Protein AF-A0A7Y4QSZ1-F1 (afdb_monomer)

Solvent-accessible surface area (backbone atoms only — not comparable to full-atom values): 4322 Å² total; per-residue (Å²): 133,82,52,36,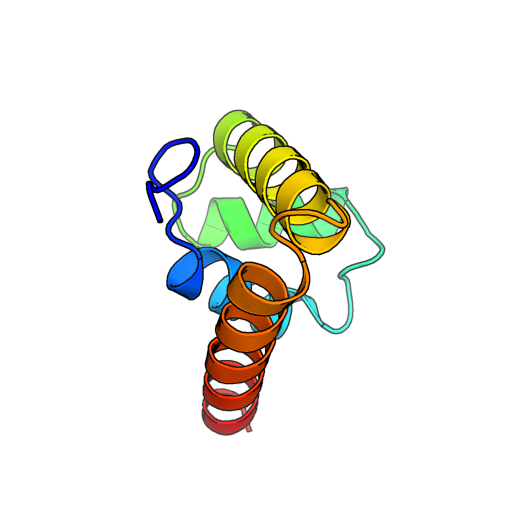79,81,43,34,64,56,59,48,17,36,52,51,40,78,23,60,94,37,65,88,38,66,70,57,43,42,50,55,40,41,76,71,75,37,55,60,69,38,49,53,52,24,53,53,54,50,50,51,38,40,69,31,87,91,40,16,75,63,46,38,53,52,31,53,54,35,22,54,55,35,46,66,69,78,106

Secondary structure (DSSP, 8-state):
---BTTB-HHHHHHHHHHTGGGTT-HHHHHHHHHHTT--HHHHHHHHHHHHHHHH-TTTHHHHHHHHHHHHHHHHHH--

Radius of gyration: 11.87 Å; Cα contacts (8 Å, |Δi|>4): 77; chains: 1; bounding box: 28×29×24 Å

Nearest PDB structures (foldseek):
  5npp-assembly1_D  TM=3.866E-01  e=5.398E+00  Staphylococcus aureus subsp. aureus N315

Foldseek 3Di:
DDQQLPHDLLNLLLLCLVCVVPNVPLVVSQVSCVVVVHHSVSNVRRVVVLVCQCPPPVRVVPSVVSSVVSNVVNNVVVD

pLDDT: mean 90.04, std 6.24, range [56.59, 95.44]

Sequence (79 aa):
MKPINGISIKRYAELCADMDDVIHDKHACIKIAASSGIAKADWEAAHSGWQEKITDPSDMGRTASKFVAHWKDALNKCR

Structure (mmCIF, N/CA/C/O backbone):
data_AF-A0A7Y4QSZ1-F1
#
_entry.id   AF-A0A7Y4QSZ1-F1
#
loop_
_atom_site.group_PDB
_atom_site.id
_atom_site.type_symbol
_atom_site.label_atom_id
_atom_site.label_alt_id
_atom_site.label_comp_id
_atom_site.label_asym_id
_atom_site.label_entity_id
_atom_site.label_seq_id
_atom_site.pdbx_PDB_ins_code
_atom_site.Cartn_x
_atom_site.Cartn_y
_atom_site.Cartn_z
_atom_site.occupancy
_atom_site.B_iso_or_equiv
_atom_site.auth_seq_id
_atom_site.auth_comp_id
_atom_site.auth_asym_id
_atom_site.auth_atom_id
_atom_site.pdbx_PDB_model_num
ATOM 1 N N . MET A 1 1 ? 12.321 8.528 2.098 1.00 82.62 1 MET A N 1
ATOM 2 C CA . MET A 1 1 ? 11.127 8.712 1.248 1.00 82.62 1 MET A CA 1
ATOM 3 C C . MET A 1 1 ? 10.019 9.185 2.156 1.00 82.62 1 MET A C 1
ATOM 5 O O . MET A 1 1 ? 9.909 8.645 3.252 1.00 82.62 1 MET A O 1
ATOM 9 N N . LYS A 1 2 ? 9.284 10.223 1.761 1.00 87.62 2 LYS A N 1
ATOM 10 C CA . LYS A 1 2 ? 8.179 10.735 2.575 1.00 87.62 2 LYS A CA 1
ATOM 11 C C . LYS A 1 2 ? 6.986 9.767 2.474 1.00 87.62 2 LYS A C 1
ATOM 13 O O . LYS A 1 2 ? 6.783 9.231 1.386 1.00 87.62 2 LYS A O 1
ATOM 18 N N . PRO A 1 3 ? 6.252 9.505 3.569 1.00 91.12 3 PRO A N 1
ATOM 19 C CA . PRO A 1 3 ? 4.975 8.798 3.507 1.00 91.12 3 PRO A CA 1
ATOM 20 C C . PRO A 1 3 ? 3.991 9.531 2.590 1.00 91.12 3 PRO A C 1
ATOM 22 O O . PRO A 1 3 ? 4.009 10.762 2.541 1.00 91.12 3 PRO A O 1
ATOM 25 N N . ILE A 1 4 ? 3.130 8.785 1.905 1.00 93.06 4 ILE A N 1
ATOM 26 C CA . ILE A 1 4 ? 2.049 9.333 1.075 1.00 93.06 4 ILE A CA 1
ATOM 27 C C . ILE A 1 4 ? 0.755 9.134 1.862 1.00 93.06 4 ILE A C 1
ATOM 29 O O . ILE A 1 4 ? 0.457 8.006 2.241 1.00 93.06 4 ILE A O 1
ATOM 33 N N . ASN A 1 5 ? 0.060 10.222 2.207 1.00 90.88 5 ASN A N 1
ATOM 34 C CA . ASN A 1 5 ? -1.097 10.216 3.119 1.00 90.88 5 ASN A CA 1
ATOM 35 C C . ASN A 1 5 ? -0.867 9.395 4.404 1.00 90.88 5 ASN A C 1
ATOM 37 O O . ASN A 1 5 ? -1.689 8.589 4.820 1.00 90.88 5 ASN A O 1
ATOM 41 N N . GLY A 1 6 ? 0.311 9.556 5.017 1.00 89.62 6 GLY A N 1
ATOM 42 C CA . GLY A 1 6 ? 0.687 8.835 6.240 1.00 89.62 6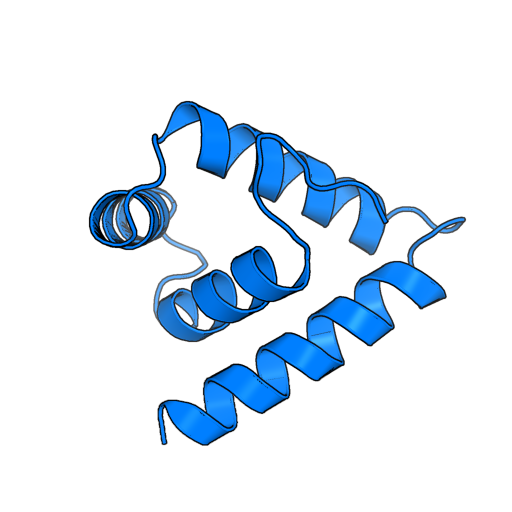 GLY A CA 1
ATOM 43 C C . GLY A 1 6 ? 1.134 7.382 6.028 1.00 89.62 6 GLY A C 1
ATOM 44 O O . GLY A 1 6 ? 1.677 6.772 6.949 1.00 89.62 6 GLY A O 1
ATOM 45 N N . ILE A 1 7 ? 1.017 6.837 4.815 1.00 94.06 7 ILE A N 1
ATOM 46 C CA . ILE A 1 7 ? 1.409 5.463 4.494 1.00 94.06 7 ILE A CA 1
ATOM 47 C C . ILE A 1 7 ? 2.863 5.451 4.023 1.00 94.06 7 ILE A C 1
ATOM 49 O O . ILE A 1 7 ? 3.220 5.932 2.944 1.00 94.06 7 ILE A O 1
ATOM 53 N N . SER A 1 8 ? 3.736 4.907 4.870 1.00 95.06 8 SER A N 1
ATOM 54 C CA . SER A 1 8 ? 5.141 4.677 4.526 1.00 95.06 8 SER A CA 1
ATOM 55 C C . SER A 1 8 ? 5.290 3.550 3.498 1.00 95.06 8 SER A C 1
ATOM 57 O O . SER A 1 8 ? 4.431 2.678 3.405 1.00 95.06 8 SER A O 1
ATOM 59 N N . ILE A 1 9 ? 6.420 3.508 2.782 1.00 94.00 9 ILE A N 1
ATOM 60 C CA . ILE A 1 9 ? 6.701 2.427 1.818 1.00 94.00 9 ILE A CA 1
ATOM 61 C C . ILE A 1 9 ? 6.686 1.039 2.472 1.00 94.00 9 ILE A C 1
ATOM 63 O O . ILE A 1 9 ? 6.251 0.075 1.856 1.00 94.00 9 ILE A O 1
ATOM 67 N N . LYS A 1 10 ? 7.115 0.944 3.738 1.00 94.38 10 LYS A N 1
ATOM 68 C CA . LYS A 1 10 ? 7.061 -0.297 4.514 1.00 94.38 10 LYS A CA 1
ATOM 69 C C . LYS A 1 10 ? 5.612 -0.726 4.738 1.00 94.38 10 LYS A C 1
ATOM 71 O O . LYS A 1 10 ? 5.268 -1.856 4.429 1.00 94.38 10 LYS A O 1
ATOM 76 N N . ARG A 1 11 ? 4.765 0.191 5.219 1.00 93.94 11 ARG A N 1
ATOM 77 C CA . ARG A 1 11 ? 3.349 -0.099 5.483 1.00 93.94 11 ARG A CA 1
ATOM 78 C C . ARG A 1 11 ? 2.588 -0.442 4.204 1.00 93.94 11 ARG A C 1
ATOM 80 O O . ARG A 1 11 ? 1.759 -1.337 4.209 1.00 93.94 11 ARG A O 1
ATOM 87 N N . TYR A 1 12 ? 2.902 0.251 3.114 1.00 94.81 12 TYR A N 1
ATOM 88 C CA . TYR A 1 12 ? 2.377 -0.062 1.792 1.00 94.81 12 TYR A CA 1
ATOM 89 C C . TYR A 1 12 ? 2.763 -1.481 1.347 1.00 94.81 12 TYR A C 1
ATOM 91 O O . TYR A 1 12 ? 1.903 -2.240 0.923 1.00 94.81 12 TYR A O 1
ATOM 99 N N . ALA A 1 13 ? 4.033 -1.863 1.501 1.00 94.56 13 ALA A N 1
ATOM 100 C CA . ALA A 1 13 ? 4.510 -3.195 1.145 1.00 94.56 13 ALA A CA 1
ATOM 101 C C . ALA A 1 13 ? 3.900 -4.315 2.007 1.00 94.56 13 ALA A C 1
ATOM 103 O O . ALA A 1 13 ? 3.582 -5.369 1.470 1.00 94.56 13 ALA A O 1
ATOM 104 N N . GLU A 1 14 ? 3.702 -4.078 3.308 1.00 93.19 14 GLU A N 1
ATOM 105 C CA . GLU A 1 14 ? 2.9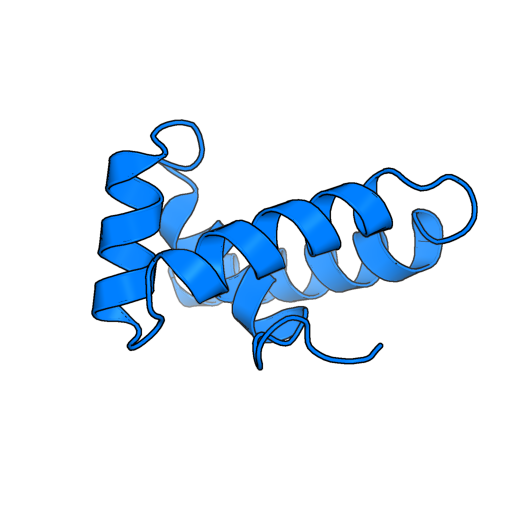75 -4.995 4.202 1.00 93.19 14 GLU A CA 1
ATOM 106 C C . GLU A 1 14 ? 1.540 -5.222 3.711 1.00 93.19 14 GLU A C 1
ATOM 108 O O . GLU A 1 14 ? 1.127 -6.357 3.518 1.00 93.19 14 GLU A O 1
ATOM 113 N N . LEU A 1 15 ? 0.813 -4.142 3.408 1.00 93.19 15 LEU A N 1
ATOM 114 C CA . LEU A 1 15 ? -0.549 -4.229 2.875 1.00 93.19 15 LEU A CA 1
ATOM 115 C C . LEU A 1 15 ? -0.594 -4.959 1.532 1.00 93.19 15 LEU A C 1
ATOM 117 O O . LEU A 1 15 ? -1.474 -5.780 1.321 1.00 93.19 15 LEU A O 1
ATOM 121 N N . CYS A 1 16 ? 0.356 -4.696 0.632 1.00 92.69 16 CYS A N 1
ATOM 122 C CA . CYS A 1 16 ? 0.447 -5.418 -0.635 1.00 92.69 16 CYS A CA 1
ATOM 123 C C . CYS A 1 16 ? 0.754 -6.910 -0.454 1.00 92.69 16 CYS A C 1
ATOM 125 O O . CYS A 1 16 ? 0.333 -7.696 -1.292 1.00 92.69 16 CYS A O 1
ATOM 127 N N . ALA A 1 17 ? 1.477 -7.301 0.600 1.00 93.06 17 ALA A N 1
ATOM 128 C CA . ALA A 1 17 ? 1.699 -8.708 0.927 1.00 93.06 17 ALA A CA 1
ATOM 129 C C . ALA A 1 17 ? 0.414 -9.364 1.451 1.00 93.06 17 ALA A C 1
ATOM 131 O O . ALA A 1 17 ? 0.068 -10.454 1.010 1.00 93.06 17 ALA A O 1
ATOM 132 N N . ASP A 1 18 ? -0.337 -8.674 2.312 1.00 90.25 18 ASP A N 1
ATOM 133 C CA . ASP A 1 18 ? -1.644 -9.150 2.794 1.00 90.25 18 ASP A CA 1
ATOM 134 C C . ASP A 1 18 ? -2.692 -9.216 1.669 1.00 90.25 18 ASP A C 1
ATOM 136 O O . ASP A 1 18 ? -3.654 -9.979 1.736 1.00 90.25 18 ASP A O 1
ATOM 140 N N . MET A 1 19 ? -2.515 -8.398 0.631 1.00 92.44 19 MET A N 1
ATOM 141 C CA . MET A 1 19 ? -3.375 -8.340 -0.547 1.00 92.44 19 MET A CA 1
ATOM 142 C C . MET A 1 19 ? -2.900 -9.245 -1.688 1.00 92.44 19 MET A C 1
ATOM 144 O O . MET A 1 19 ? -3.526 -9.184 -2.735 1.00 92.44 19 MET A O 1
ATOM 148 N N . ASP A 1 20 ? -1.840 -10.048 -1.553 1.00 88.44 20 ASP A N 1
ATOM 149 C CA . ASP A 1 20 ? -1.202 -10.743 -2.692 1.00 88.44 20 ASP A CA 1
ATOM 150 C C . ASP A 1 20 ? -2.202 -11.545 -3.553 1.00 88.44 20 ASP A C 1
ATOM 152 O O . ASP A 1 20 ? -2.240 -11.401 -4.777 1.00 88.44 20 ASP A O 1
ATOM 156 N N . ASP A 1 21 ? -3.124 -12.266 -2.905 1.00 87.12 21 ASP A N 1
ATOM 157 C CA . ASP A 1 21 ? -4.171 -13.057 -3.569 1.00 87.12 21 ASP A CA 1
ATOM 158 C C . ASP A 1 21 ? -5.270 -12.211 -4.236 1.00 87.12 21 ASP A C 1
ATOM 160 O O . ASP A 1 21 ? -5.963 -12.667 -5.147 1.00 87.12 21 ASP A O 1
ATOM 164 N N . VAL A 1 22 ? -5.456 -10.970 -3.784 1.00 90.81 22 VAL A N 1
ATOM 165 C CA . VAL A 1 22 ? -6.573 -10.090 -4.166 1.00 90.81 22 VAL A CA 1
ATOM 166 C C . VAL A 1 22 ? -6.112 -8.732 -4.691 1.00 90.81 22 VAL A C 1
ATOM 168 O O . VAL A 1 22 ? -6.923 -7.823 -4.830 1.00 90.81 22 VAL A O 1
ATOM 171 N N . ILE A 1 23 ? -4.830 -8.579 -5.028 1.00 84.69 23 ILE A N 1
ATOM 172 C CA . ILE A 1 23 ? -4.215 -7.291 -5.386 1.00 84.69 23 ILE A CA 1
ATOM 173 C C . ILE A 1 23 ? -4.870 -6.664 -6.629 1.00 84.69 23 ILE A C 1
ATOM 175 O O . ILE A 1 23 ? -4.871 -5.447 -6.808 1.00 84.69 23 ILE A O 1
ATOM 179 N N . HIS A 1 24 ? -5.466 -7.509 -7.473 1.00 83.88 24 HIS A N 1
ATOM 180 C CA . HIS A 1 24 ? -6.219 -7.142 -8.668 1.00 83.88 24 HIS A CA 1
ATOM 181 C C . HIS A 1 24 ? -7.674 -6.727 -8.372 1.00 83.88 24 HIS A C 1
ATOM 183 O O . HIS A 1 24 ? -8.302 -6.067 -9.201 1.00 83.88 24 HIS A O 1
ATOM 189 N N . ASP A 1 25 ? -8.216 -7.069 -7.200 1.00 90.56 25 ASP A N 1
ATOM 190 C CA . ASP A 1 25 ? -9.538 -6.647 -6.740 1.00 90.56 25 ASP A CA 1
ATOM 191 C C . ASP A 1 25 ? -9.422 -5.388 -5.874 1.00 90.56 25 ASP A C 1
ATOM 193 O O . ASP A 1 25 ? -9.166 -5.409 -4.666 1.00 90.56 25 ASP A O 1
ATOM 197 N N . LYS A 1 26 ? -9.704 -4.247 -6.505 1.00 88.38 26 LYS A N 1
ATOM 198 C CA . LYS A 1 26 ? -9.693 -2.941 -5.844 1.00 88.38 26 LYS A CA 1
ATOM 199 C C . LYS A 1 26 ? -10.611 -2.889 -4.614 1.00 88.38 26 LYS A C 1
ATOM 201 O O . LYS A 1 26 ? -10.259 -2.240 -3.627 1.00 88.38 26 LYS A O 1
ATOM 206 N N . HIS A 1 27 ? -11.781 -3.529 -4.645 1.00 90.88 27 HIS A N 1
ATOM 207 C CA . HIS A 1 27 ? -12.698 -3.525 -3.506 1.00 90.88 27 HIS A CA 1
ATOM 208 C C . HIS A 1 27 ? -12.166 -4.368 -2.346 1.00 90.88 27 HIS A C 1
ATOM 210 O O . HIS A 1 27 ? -12.307 -3.951 -1.193 1.00 90.88 27 HIS A O 1
ATOM 216 N N . ALA A 1 28 ? -11.536 -5.509 -2.628 1.00 91.88 28 ALA A N 1
ATOM 217 C CA . ALA A 1 28 ? -10.881 -6.325 -1.609 1.00 91.88 28 ALA A CA 1
ATOM 218 C C . ALA A 1 28 ? -9.699 -5.583 -0.963 1.00 91.88 28 ALA A C 1
ATOM 220 O O . ALA A 1 28 ? -9.635 -5.495 0.265 1.00 91.88 28 ALA A O 1
ATOM 221 N N . CYS A 1 29 ? -8.844 -4.938 -1.763 1.00 91.94 29 CYS A N 1
ATOM 222 C CA . CYS A 1 29 ? -7.735 -4.117 -1.268 1.00 91.94 29 CYS A CA 1
ATOM 223 C C . CYS A 1 29 ? -8.215 -2.983 -0.351 1.00 91.94 29 CYS A C 1
ATOM 225 O O . CYS A 1 29 ? -7.671 -2.777 0.732 1.00 91.94 29 CYS A O 1
ATOM 227 N N . ILE A 1 30 ? -9.282 -2.272 -0.734 1.00 92.94 30 ILE A N 1
ATOM 228 C CA . ILE A 1 30 ? -9.860 -1.214 0.110 1.00 92.94 30 ILE A CA 1
ATOM 229 C C . ILE A 1 30 ? -10.364 -1.784 1.441 1.00 92.94 30 ILE A C 1
ATOM 231 O O . ILE A 1 30 ? -10.169 -1.152 2.478 1.00 92.94 30 ILE A O 1
ATOM 235 N N . LYS A 1 31 ? -10.996 -2.965 1.437 1.00 93.19 31 LYS A N 1
ATOM 236 C CA . LYS A 1 31 ? -11.457 -3.616 2.672 1.00 93.19 31 LYS A CA 1
ATOM 237 C C . LYS A 1 31 ? -10.288 -3.981 3.588 1.00 93.19 31 LYS A C 1
ATOM 239 O O . LYS A 1 31 ? -10.353 -3.668 4.770 1.00 93.19 31 LYS A O 1
ATOM 244 N N . ILE A 1 32 ? -9.217 -4.568 3.052 1.00 92.00 32 ILE A N 1
ATOM 245 C CA . ILE A 1 32 ? -8.017 -4.934 3.827 1.00 92.00 32 ILE A CA 1
ATOM 246 C C . ILE A 1 32 ? -7.333 -3.683 4.403 1.00 92.00 32 ILE A C 1
ATOM 248 O O . ILE A 1 32 ? -6.984 -3.648 5.586 1.00 92.00 32 ILE A O 1
ATOM 252 N N . ALA A 1 33 ? -7.207 -2.619 3.605 1.00 92.75 33 ALA A N 1
ATOM 253 C CA . ALA A 1 33 ? -6.686 -1.337 4.073 1.00 92.75 33 ALA A CA 1
ATOM 254 C C . ALA A 1 33 ? -7.559 -0.745 5.196 1.00 92.75 33 ALA A C 1
ATOM 256 O O . ALA A 1 33 ? -7.033 -0.329 6.230 1.00 92.75 33 ALA A O 1
ATOM 257 N N . ALA A 1 34 ? -8.887 -0.781 5.046 1.00 93.31 34 ALA A N 1
ATOM 258 C CA . ALA A 1 34 ? -9.823 -0.322 6.070 1.00 93.31 34 ALA A CA 1
ATOM 259 C C . ALA A 1 34 ? -9.721 -1.139 7.368 1.00 93.31 34 ALA A C 1
ATOM 261 O O . ALA A 1 34 ? -9.681 -0.554 8.450 1.00 93.31 34 ALA A O 1
ATOM 262 N N . SER A 1 35 ? -9.588 -2.466 7.279 1.00 92.38 35 SER A N 1
ATOM 263 C CA . SER A 1 35 ? -9.323 -3.338 8.435 1.00 92.38 35 SER A CA 1
ATOM 264 C C . SER A 1 35 ? -8.001 -3.009 9.136 1.00 92.38 35 SER A C 1
ATOM 266 O O . SER A 1 35 ? -7.871 -3.220 10.337 1.00 92.38 35 SER A O 1
ATOM 268 N N . SER A 1 36 ? -7.045 -2.433 8.406 1.00 88.75 36 SER A N 1
ATOM 269 C CA . SER A 1 36 ? -5.769 -1.931 8.926 1.00 88.75 36 SER A CA 1
ATOM 270 C C . SER A 1 36 ? -5.818 -0.482 9.435 1.00 88.75 36 SER A C 1
ATOM 272 O O . SER A 1 36 ? -4.766 0.077 9.758 1.00 88.75 36 SER A O 1
ATOM 274 N N . GLY A 1 37 ? -7.006 0.133 9.502 1.00 92.19 37 GLY A N 1
ATOM 275 C CA . GLY A 1 37 ? -7.218 1.497 9.998 1.00 92.19 37 GLY A CA 1
ATOM 276 C C . GLY A 1 37 ? -6.955 2.600 8.972 1.00 92.19 37 GLY A C 1
ATOM 277 O O . GLY A 1 37 ? -6.810 3.760 9.350 1.00 92.19 37 GLY A O 1
ATOM 278 N N . ILE A 1 38 ? -6.869 2.262 7.685 1.00 94.25 38 ILE A N 1
ATOM 279 C CA . ILE A 1 38 ? -6.594 3.214 6.605 1.00 94.25 38 ILE A CA 1
ATOM 280 C C . ILE A 1 38 ? -7.897 3.573 5.899 1.00 94.25 38 ILE A C 1
ATOM 282 O O . ILE A 1 38 ? -8.628 2.699 5.430 1.00 94.25 38 ILE A O 1
ATOM 286 N N . ALA A 1 39 ? -8.186 4.868 5.776 1.00 93.62 39 ALA A N 1
ATOM 287 C CA . ALA A 1 39 ? -9.342 5.313 5.015 1.00 93.62 39 ALA A CA 1
ATOM 288 C C . ALA A 1 39 ? -9.156 5.013 3.521 1.00 93.62 39 ALA A C 1
ATOM 290 O O . ALA A 1 39 ? -8.052 5.093 2.981 1.00 93.62 39 ALA A O 1
ATOM 291 N N . LYS A 1 40 ? -10.259 4.733 2.819 1.00 92.50 40 LYS A N 1
ATOM 292 C CA . LYS A 1 40 ? -10.244 4.452 1.375 1.00 92.50 40 LYS A CA 1
ATOM 293 C C . LYS A 1 40 ? -9.473 5.512 0.577 1.00 92.50 40 LYS A C 1
ATOM 295 O O . LYS A 1 40 ? -8.650 5.154 -0.256 1.00 92.50 40 LYS A O 1
ATOM 300 N N . ALA A 1 41 ? -9.736 6.793 0.843 1.00 92.75 41 ALA A N 1
ATOM 301 C CA . ALA A 1 41 ? -9.094 7.898 0.133 1.00 92.75 41 ALA A CA 1
ATOM 302 C C . ALA A 1 41 ? -7.571 7.933 0.359 1.00 92.75 41 ALA A C 1
ATOM 304 O O . ALA A 1 41 ? -6.816 8.202 -0.573 1.00 92.75 41 ALA A O 1
ATOM 305 N N . ASP A 1 42 ? -7.118 7.602 1.572 1.00 93.31 42 ASP A N 1
ATOM 306 C CA . ASP A 1 42 ? -5.694 7.536 1.905 1.00 93.31 42 ASP A CA 1
ATOM 307 C C . ASP A 1 42 ? -5.012 6.360 1.212 1.00 93.31 42 ASP A C 1
ATOM 309 O O . ASP A 1 42 ? -3.930 6.526 0.649 1.00 93.31 42 ASP A O 1
ATOM 313 N N . TRP A 1 43 ? -5.668 5.195 1.190 1.00 93.69 43 TRP A N 1
ATOM 314 C CA . TRP A 1 43 ? -5.187 4.032 0.448 1.00 93.69 43 TRP A CA 1
ATOM 315 C C . TRP A 1 43 ? -5.063 4.324 -1.047 1.00 93.69 43 TRP A C 1
ATOM 317 O O . TRP A 1 43 ? -4.013 4.066 -1.625 1.00 93.69 43 TRP A O 1
ATOM 327 N N . GLU A 1 44 ? -6.099 4.880 -1.678 1.00 93.12 44 GLU A N 1
ATOM 328 C CA . GLU A 1 44 ? -6.090 5.161 -3.118 1.00 93.12 44 GLU A CA 1
ATOM 329 C C . GLU A 1 44 ? -4.987 6.163 -3.491 1.00 93.12 44 GLU A C 1
ATOM 331 O O . GLU A 1 44 ? -4.235 5.926 -4.440 1.00 93.12 44 GLU A O 1
ATOM 336 N N . ALA A 1 45 ? -4.835 7.239 -2.714 1.00 93.38 45 ALA A N 1
ATOM 337 C CA . ALA A 1 45 ? -3.783 8.227 -2.930 1.00 93.38 45 ALA A CA 1
ATOM 338 C C . ALA A 1 45 ? -2.378 7.638 -2.720 1.00 93.38 45 ALA A C 1
ATOM 340 O O . ALA A 1 45 ? -1.478 7.876 -3.528 1.00 93.38 45 ALA A O 1
ATOM 341 N N . ALA A 1 46 ? -2.182 6.841 -1.666 1.00 94.06 46 ALA A N 1
ATOM 342 C CA . ALA A 1 46 ? -0.900 6.198 -1.405 1.00 94.06 46 ALA A CA 1
ATOM 343 C C . ALA A 1 46 ? -0.559 5.134 -2.446 1.00 94.06 46 ALA A C 1
ATOM 345 O O . ALA A 1 46 ? 0.574 5.105 -2.916 1.00 94.06 46 ALA A O 1
ATOM 346 N N . HIS A 1 47 ? -1.514 4.289 -2.832 1.00 93.44 47 HIS A N 1
ATOM 347 C CA . HIS A 1 47 ? -1.311 3.255 -3.842 1.00 93.44 47 HIS A CA 1
ATOM 348 C C . HIS A 1 47 ? -0.927 3.874 -5.188 1.00 93.44 47 HIS A C 1
ATOM 350 O O . HIS A 1 47 ? 0.086 3.482 -5.765 1.00 93.44 47 HIS A O 1
ATOM 356 N N . SER A 1 48 ? -1.656 4.907 -5.627 1.00 93.00 48 SER A N 1
ATOM 357 C CA . SER A 1 48 ? -1.334 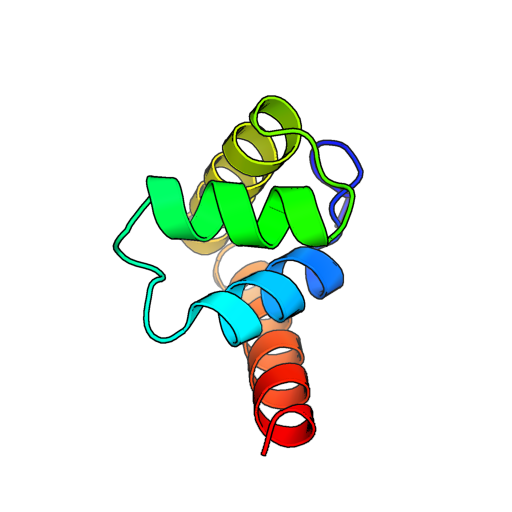5.640 -6.854 1.00 93.00 48 SER A CA 1
ATOM 358 C C . SER A 1 48 ? 0.052 6.285 -6.784 1.00 93.00 48 SER A C 1
ATOM 360 O O . SER A 1 48 ? 0.857 6.113 -7.695 1.00 93.00 48 SER A O 1
ATOM 362 N N . GLY A 1 49 ? 0.362 7.000 -5.699 1.00 92.94 49 GLY A N 1
ATOM 363 C CA . GLY A 1 49 ? 1.641 7.698 -5.573 1.00 92.94 49 GLY A CA 1
ATOM 364 C C . GLY A 1 49 ? 2.836 6.752 -5.410 1.00 92.94 49 GLY A C 1
ATOM 365 O O . GLY A 1 49 ? 3.929 7.041 -5.897 1.00 92.94 49 GLY A O 1
ATOM 366 N N . TRP A 1 50 ? 2.658 5.602 -4.754 1.00 93.81 50 TRP A N 1
ATOM 367 C CA . TRP A 1 50 ? 3.706 4.586 -4.673 1.00 93.81 50 TRP A CA 1
ATOM 368 C C . TRP A 1 50 ? 3.901 3.871 -6.004 1.00 93.81 50 TRP A C 1
ATOM 370 O O . TRP A 1 50 ? 5.053 3.663 -6.381 1.00 93.81 50 TRP A O 1
ATOM 380 N N . GLN A 1 51 ? 2.828 3.548 -6.733 1.00 91.31 51 GLN A N 1
A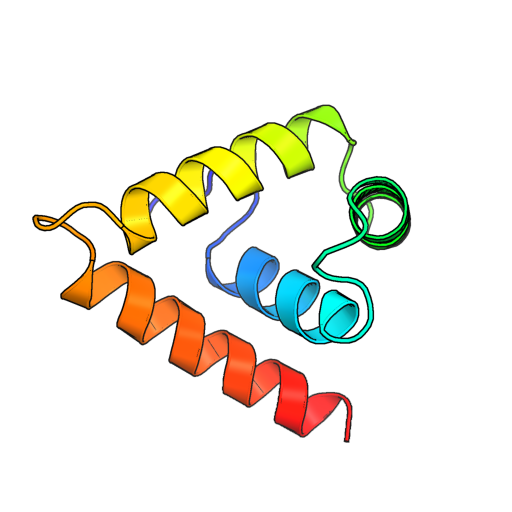TOM 381 C CA . GLN A 1 51 ? 2.945 3.019 -8.092 1.00 91.31 51 GLN A CA 1
ATOM 382 C C . GLN A 1 51 ? 3.707 3.981 -8.997 1.00 91.31 51 GLN A C 1
ATOM 384 O O . GLN A 1 51 ? 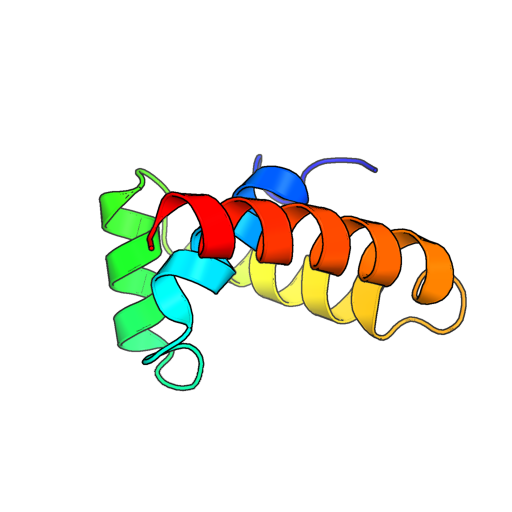4.681 3.557 -9.611 1.00 91.31 51 GLN A O 1
ATOM 389 N N . GLU A 1 52 ? 3.336 5.264 -9.008 1.00 92.06 52 GLU A N 1
ATOM 390 C CA . GLU A 1 52 ? 4.010 6.288 -9.811 1.00 92.06 52 GLU A CA 1
ATOM 391 C C . GLU A 1 52 ? 5.518 6.301 -9.531 1.00 92.06 52 GLU A C 1
ATOM 393 O O . GLU A 1 52 ? 6.317 6.210 -10.457 1.00 92.06 52 GLU A O 1
ATOM 398 N N . LYS A 1 53 ? 5.918 6.278 -8.254 1.00 90.50 53 LYS A N 1
ATOM 399 C CA . LYS A 1 53 ? 7.333 6.227 -7.846 1.00 90.50 53 LYS A CA 1
ATOM 400 C C . LYS A 1 53 ? 8.051 4.926 -8.185 1.00 90.50 53 LYS A C 1
ATOM 402 O O . LYS A 1 53 ? 9.261 4.937 -8.399 1.00 90.50 53 LYS A O 1
ATOM 407 N N . ILE A 1 54 ? 7.342 3.800 -8.168 1.00 88.44 54 ILE A N 1
ATOM 408 C CA . ILE A 1 54 ? 7.894 2.499 -8.561 1.00 88.44 54 ILE A CA 1
ATOM 409 C C . ILE A 1 54 ? 8.124 2.465 -10.074 1.00 88.44 54 ILE A C 1
ATOM 411 O O . ILE A 1 54 ? 9.087 1.846 -10.511 1.00 88.44 54 ILE A O 1
ATOM 415 N N . THR A 1 55 ? 7.276 3.128 -10.861 1.00 86.75 55 THR A N 1
ATOM 416 C CA . THR A 1 55 ? 7.371 3.163 -12.327 1.00 86.75 55 THR A CA 1
ATOM 417 C C . THR A 1 55 ? 8.174 4.340 -12.879 1.00 86.75 55 THR A C 1
ATOM 419 O O . THR A 1 55 ? 8.555 4.303 -14.045 1.00 86.75 55 THR A O 1
ATOM 422 N N . ASP A 1 56 ? 8.433 5.375 -12.077 1.00 86.88 56 ASP A N 1
ATOM 423 C CA . ASP A 1 56 ? 9.210 6.553 -12.472 1.00 86.88 56 ASP A CA 1
ATOM 424 C C . ASP A 1 56 ? 10.665 6.150 -12.757 1.00 86.88 56 ASP A C 1
ATOM 426 O O . ASP A 1 56 ? 11.372 5.786 -11.822 1.00 86.88 56 ASP A O 1
ATOM 430 N N . PRO A 1 57 ? 11.177 6.263 -13.995 1.00 82.06 57 PRO A N 1
ATOM 431 C CA . PRO A 1 57 ? 12.553 5.888 -14.338 1.00 82.06 57 PRO A CA 1
ATOM 432 C C . PRO A 1 57 ? 13.632 6.576 -13.484 1.00 82.06 57 PRO A C 1
ATOM 434 O O . PRO A 1 57 ? 14.736 6.049 -13.344 1.00 82.06 57 PRO A O 1
ATOM 437 N N . SER A 1 58 ? 13.318 7.733 -12.896 1.00 83.44 58 SER A N 1
ATOM 438 C CA . SER A 1 58 ? 14.228 8.522 -12.059 1.00 83.44 58 SER A CA 1
ATOM 439 C C . SER A 1 58 ? 14.270 8.058 -10.592 1.00 83.44 58 SER A C 1
ATOM 441 O O . SER A 1 58 ? 15.250 8.332 -9.896 1.00 83.44 58 SER A O 1
ATOM 443 N N . ASP A 1 59 ? 13.237 7.353 -10.107 1.00 76.75 59 ASP A N 1
ATOM 444 C CA . ASP A 1 59 ? 13.074 6.900 -8.703 1.00 76.75 59 ASP A CA 1
ATOM 445 C C . ASP A 1 59 ? 12.893 5.362 -8.591 1.00 76.75 59 ASP A C 1
ATOM 447 O O . ASP A 1 59 ? 13.121 4.768 -7.529 1.00 76.75 59 ASP A O 1
ATOM 451 N N . MET A 1 60 ? 12.587 4.684 -9.705 1.00 77.62 60 MET A N 1
ATOM 452 C CA . MET A 1 60 ? 12.236 3.262 -9.819 1.00 77.62 60 MET A CA 1
ATOM 453 C C . MET A 1 60 ? 13.250 2.387 -9.095 1.00 77.62 60 MET A C 1
ATOM 455 O O . MET A 1 60 ? 12.884 1.613 -8.215 1.00 77.62 60 MET A O 1
ATOM 459 N N . GLY A 1 61 ? 14.544 2.543 -9.389 1.00 80.50 61 GLY A N 1
ATOM 460 C CA . GLY A 1 61 ? 15.585 1.697 -8.802 1.00 80.50 61 GLY A CA 1
ATOM 461 C C . GLY A 1 61 ? 15.637 1.763 -7.271 1.00 80.50 61 GLY A C 1
ATOM 462 O O . GLY A 1 61 ? 15.862 0.747 -6.611 1.00 80.50 61 GLY A O 1
ATOM 463 N N . ARG A 1 62 ? 15.378 2.932 -6.672 1.00 88.38 62 ARG A N 1
ATOM 464 C CA . ARG A 1 62 ? 15.437 3.116 -5.214 1.00 88.38 62 ARG A CA 1
ATOM 465 C C . ARG A 1 62 ? 14.128 2.715 -4.544 1.00 88.38 62 ARG A C 1
ATOM 467 O O . ARG A 1 62 ? 14.160 2.027 -3.518 1.00 88.38 62 ARG A O 1
ATOM 474 N N . THR A 1 63 ? 13.002 3.160 -5.091 1.00 90.88 63 THR A N 1
ATOM 475 C CA . THR A 1 63 ? 11.686 2.910 -4.503 1.00 90.88 63 THR A CA 1
ATOM 476 C C . THR A 1 63 ? 11.266 1.451 -4.689 1.00 90.88 63 THR A C 1
ATOM 478 O O . THR A 1 63 ? 10.880 0.820 -3.703 1.00 90.88 63 THR A O 1
ATOM 481 N N . ALA A 1 64 ? 11.447 0.870 -5.880 1.00 90.25 64 ALA A N 1
ATOM 482 C CA . ALA A 1 64 ?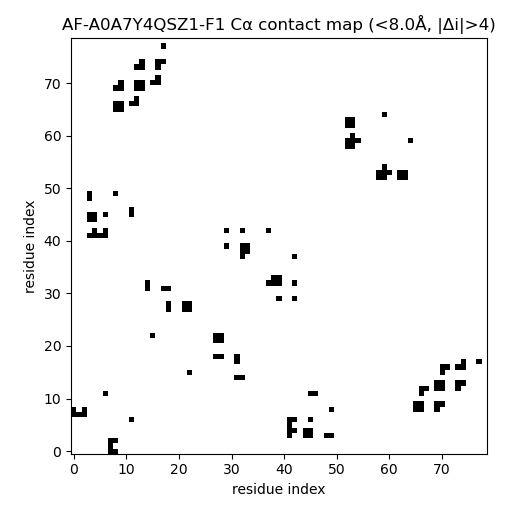 11.128 -0.535 -6.137 1.00 90.25 64 ALA A CA 1
ATOM 483 C C . ALA A 1 64 ? 11.991 -1.484 -5.293 1.00 90.25 64 ALA A C 1
ATOM 485 O O . ALA A 1 64 ? 11.460 -2.411 -4.686 1.00 90.25 64 ALA A O 1
ATOM 486 N N . SER A 1 65 ? 13.297 -1.219 -5.154 1.00 92.12 65 SER A N 1
ATOM 487 C CA . SER A 1 65 ? 14.173 -2.052 -4.311 1.00 92.12 65 SER A CA 1
ATOM 488 C C . SER A 1 65 ? 13.717 -2.080 -2.849 1.00 92.12 65 SER A C 1
ATOM 490 O O . SER A 1 65 ? 13.706 -3.137 -2.218 1.00 92.12 65 SER A O 1
ATOM 492 N N . LYS A 1 66 ? 13.299 -0.930 -2.301 1.00 94.25 66 LYS A N 1
ATOM 493 C CA . LYS A 1 66 ? 12.778 -0.854 -0.928 1.00 94.25 66 LYS A CA 1
ATOM 494 C C . LYS A 1 66 ? 11.415 -1.515 -0.782 1.00 94.25 66 LYS A C 1
ATOM 496 O O . LYS A 1 66 ? 11.198 -2.205 0.210 1.00 94.25 66 LYS A O 1
ATOM 501 N N . PHE A 1 67 ? 10.525 -1.314 -1.751 1.00 94.00 67 PHE A N 1
ATOM 502 C CA . PHE A 1 67 ? 9.235 -1.993 -1.794 1.00 94.00 67 PHE A CA 1
ATOM 503 C C . PHE A 1 67 ? 9.422 -3.512 -1.756 1.00 94.00 67 PHE A C 1
ATOM 505 O O . PHE A 1 67 ? 8.921 -4.158 -0.843 1.00 94.00 67 PHE A O 1
ATOM 512 N N . VAL A 1 68 ? 10.220 -4.066 -2.677 1.00 92.31 68 VAL A N 1
ATOM 513 C CA . VAL A 1 68 ? 10.461 -5.512 -2.783 1.00 92.31 68 VAL A CA 1
ATOM 514 C C . VAL A 1 68 ? 11.081 -6.073 -1.504 1.00 92.31 68 VAL A C 1
ATOM 516 O O . VAL A 1 68 ? 10.687 -7.151 -1.068 1.00 92.31 68 VAL A O 1
ATOM 519 N N . ALA A 1 69 ? 12.024 -5.358 -0.881 1.00 94.31 69 ALA A N 1
ATOM 520 C CA . ALA A 1 69 ? 12.628 -5.794 0.376 1.00 94.31 69 ALA A CA 1
ATOM 521 C C . ALA A 1 69 ? 11.594 -5.908 1.510 1.00 94.31 69 ALA A C 1
ATOM 523 O O . ALA A 1 69 ? 11.550 -6.926 2.197 1.00 94.31 69 ALA A O 1
ATOM 524 N N . HIS A 1 70 ? 10.742 -4.893 1.685 1.00 95.44 70 HIS A N 1
ATOM 525 C CA . HIS A 1 70 ? 9.697 -4.914 2.712 1.00 95.44 70 HIS A CA 1
ATOM 526 C C . HIS A 1 70 ? 8.574 -5.904 2.395 1.00 95.44 70 HIS A C 1
ATOM 528 O O . HIS A 1 70 ? 8.083 -6.566 3.301 1.00 95.44 70 HIS A O 1
ATOM 534 N N . TRP A 1 71 ? 8.198 -6.035 1.124 1.00 93.94 71 TRP A N 1
ATOM 535 C CA . TRP A 1 71 ? 7.151 -6.951 0.683 1.00 93.94 71 TRP A CA 1
ATOM 536 C C . TRP A 1 71 ? 7.569 -8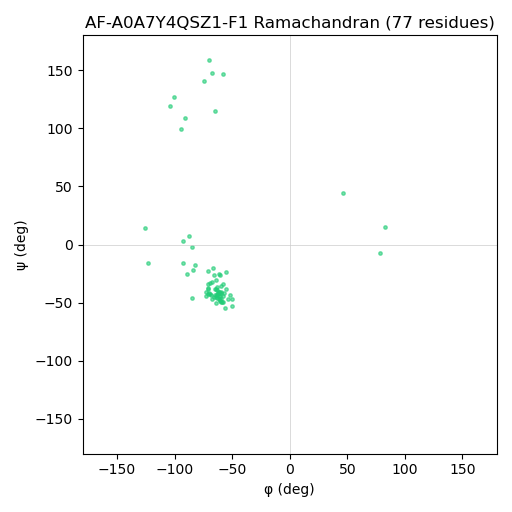.407 0.904 1.00 93.94 71 TRP A C 1
ATOM 538 O O . TRP A 1 71 ? 6.825 -9.172 1.505 1.00 93.94 71 TRP A O 1
ATOM 548 N N . LYS A 1 72 ? 8.808 -8.773 0.543 1.00 92.88 72 LYS A N 1
ATOM 549 C CA . LYS A 1 72 ? 9.361 -10.106 0.840 1.00 92.88 72 LYS A CA 1
ATOM 550 C C . LYS A 1 72 ? 9.440 -10.390 2.341 1.00 92.88 72 LYS A C 1
ATOM 55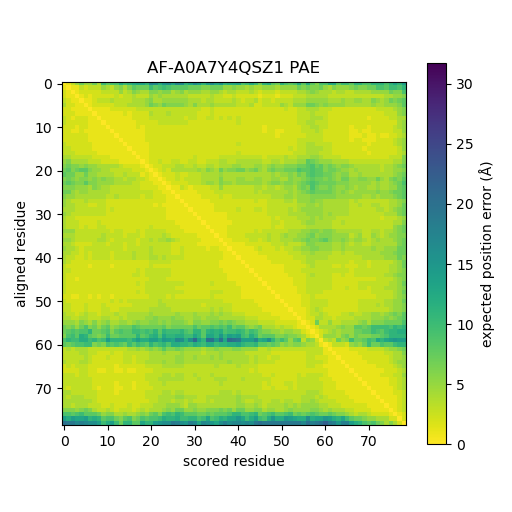2 O O . LYS A 1 72 ? 9.143 -11.503 2.759 1.00 92.88 72 LYS A O 1
ATOM 557 N N . ASP A 1 73 ? 9.839 -9.405 3.146 1.00 94.25 73 ASP A N 1
ATOM 558 C CA . ASP A 1 73 ? 9.865 -9.536 4.610 1.00 94.25 73 ASP A CA 1
ATOM 559 C C . ASP A 1 73 ? 8.458 -9.753 5.192 1.00 94.25 73 ASP A C 1
ATOM 561 O O . ASP A 1 73 ? 8.290 -10.575 6.088 1.00 94.25 73 ASP A O 1
ATOM 565 N N . ALA A 1 74 ? 7.444 -9.067 4.659 1.00 92.06 74 ALA A N 1
ATOM 566 C CA . ALA A 1 74 ? 6.052 -9.250 5.058 1.00 92.06 74 ALA A CA 1
ATOM 567 C C . ALA A 1 74 ? 5.509 -10.628 4.647 1.00 92.06 74 ALA A C 1
ATOM 569 O O . ALA A 1 74 ? 4.970 -11.339 5.491 1.00 92.06 74 ALA A O 1
ATOM 570 N N . LEU A 1 75 ? 5.745 -11.061 3.403 1.00 88.75 75 LEU A N 1
ATOM 571 C CA . LEU A 1 75 ? 5.358 -12.398 2.938 1.00 88.75 75 LEU A CA 1
ATOM 572 C C . LEU A 1 75 ? 5.970 -13.509 3.799 1.00 88.75 75 LEU A C 1
ATOM 574 O O . LEU A 1 75 ? 5.287 -14.468 4.141 1.00 88.75 75 LEU A O 1
ATOM 578 N N . ASN A 1 76 ? 7.240 -13.371 4.187 1.00 90.12 76 ASN A N 1
ATOM 579 C CA . ASN A 1 76 ? 7.909 -14.340 5.057 1.00 90.12 76 ASN A CA 1
ATOM 580 C C . ASN A 1 76 ? 7.330 -14.388 6.481 1.00 90.12 76 ASN A C 1
ATOM 582 O O . ASN A 1 76 ? 7.566 -15.366 7.180 1.00 90.12 76 ASN A O 1
ATOM 586 N N . LYS A 1 77 ? 6.626 -13.343 6.933 1.00 80.69 77 LYS A N 1
ATOM 587 C CA . LYS A 1 77 ? 5.983 -13.291 8.257 1.00 80.69 77 LYS A CA 1
ATOM 588 C C . LYS A 1 77 ? 4.558 -13.832 8.251 1.00 80.69 77 LYS A C 1
ATOM 590 O O . LYS A 1 77 ? 4.085 -14.266 9.296 1.00 80.69 77 LYS A O 1
ATOM 595 N N . CYS A 1 78 ? 3.887 -13.784 7.103 1.00 64.94 78 CYS A N 1
ATOM 596 C CA . CYS A 1 78 ? 2.549 -14.342 6.919 1.00 64.94 78 CYS A CA 1
ATOM 597 C C . CYS A 1 78 ? 2.566 -15.844 6.569 1.00 64.94 78 CYS A C 1
ATOM 599 O O . CYS A 1 78 ? 1.500 -16.439 6.427 1.00 64.94 78 CYS A O 1
ATOM 601 N N . ARG A 1 79 ? 3.755 -16.449 6.429 1.00 56.59 79 ARG A N 1
ATOM 602 C CA . ARG A 1 79 ? 3.980 -17.865 6.105 1.00 56.59 79 ARG A CA 1
ATOM 603 C C . ARG A 1 79 ? 4.419 -18.660 7.329 1.00 56.59 79 ARG A C 1
ATOM 605 O O . ARG A 1 79 ? 3.998 -19.832 7.422 1.00 56.59 79 ARG A O 1
#

Mean predicted aligned error: 3.7 Å